Protein AF-A0ABD3PV26-F1 (afdb_monomer_lite)

Organism: NCBI:txid382360

Radius of gyration: 22.21 Å; chains: 1; bounding box: 78×54×41 Å

Sequence (147 aa):
METLKRPSEIALDAQSFEQVSCKRRRRYYEQLEHVEVCRHIIELKQLKHKRCEHRERVKFALFLKYLIHHLCLTDEDKYKKAKQIVIDCTKLQREGQLKGTPLMSVLRGRLFGLVGQAEYSLCQKNVDLFMKSHGYNNMDLLDLSKC

pLDDT: mean 70.57, std 20.18, range [34.69, 96.0]

Foldseek 3Di:
DDDDDDPPDPPVDPVNVVVVVVVVVVVVVVVVLLVVLLVLLVVLLVPDDVPADSLRSVLLSQLLNLLLVVCVVPPVVLNVVLSVQSVVLSVCVVVCVCPPPRSSNSSVVSNCVSPDDPSSVVSSVVSVVVCVVVCVVVVVPDDPVDD

Structure (mmCIF, N/CA/C/O backbone):
data_AF-A0ABD3PV26-F1
#
_entry.id   AF-A0ABD3PV26-F1
#
loop_
_atom_site.group_PDB
_atom_site.id
_atom_site.type_symbol
_atom_site.label_atom_id
_atom_site.label_alt_id
_atom_site.label_comp_id
_atom_site.label_asym_id
_atom_site.label_entity_id
_atom_site.label_seq_id
_atom_site.pdbx_PDB_ins_code
_atom_site.Cartn_x
_atom_site.Cartn_y
_atom_site.Cartn_z
_atom_site.occupancy
_atom_site.B_iso_or_equiv
_atom_site.auth_seq_id
_atom_site.auth_comp_id
_atom_site.auth_asym_id
_atom_site.auth_atom_id
_atom_site.pdbx_PDB_model_num
ATOM 1 N N . MET A 1 1 ? 62.616 23.512 -10.654 1.00 36.25 1 MET A N 1
ATOM 2 C CA . MET A 1 1 ? 61.707 24.236 -9.742 1.00 36.25 1 MET A CA 1
ATOM 3 C C . MET A 1 1 ? 60.444 24.548 -10.522 1.00 36.25 1 MET A C 1
ATOM 5 O O . MET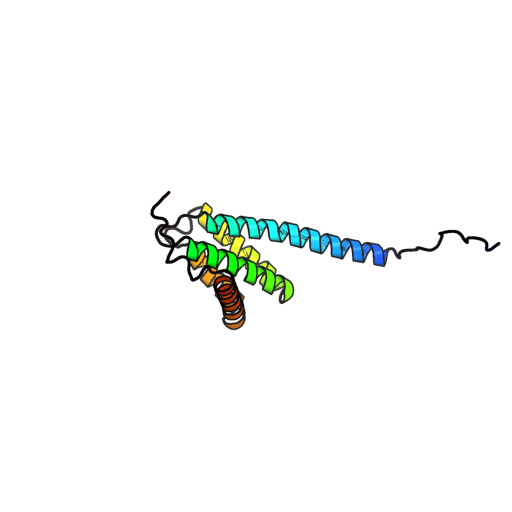 A 1 1 ? 60.420 25.522 -11.260 1.00 36.25 1 MET A O 1
ATOM 9 N N . GLU A 1 2 ? 59.451 23.664 -10.453 1.00 40.66 2 GLU A N 1
ATOM 10 C CA . GLU A 1 2 ? 58.157 23.876 -11.107 1.00 40.66 2 GLU A CA 1
ATOM 11 C C . GLU A 1 2 ? 57.281 24.767 -10.227 1.00 40.66 2 GLU A C 1
ATOM 13 O O . GLU A 1 2 ? 57.090 24.525 -9.034 1.00 40.66 2 GLU A O 1
ATOM 18 N N . THR A 1 3 ? 56.800 25.849 -10.823 1.00 38.03 3 THR A N 1
ATOM 19 C CA . THR A 1 3 ? 55.931 26.847 -10.214 1.00 38.03 3 THR A CA 1
ATOM 20 C C . THR A 1 3 ? 54.509 26.298 -10.092 1.00 38.03 3 THR A C 1
ATOM 22 O O . THR A 1 3 ? 53.806 26.117 -11.083 1.00 38.03 3 THR A O 1
ATOM 25 N N . LEU A 1 4 ? 54.067 26.067 -8.852 1.00 40.53 4 LEU A N 1
ATOM 26 C CA . LEU A 1 4 ? 52.669 25.805 -8.501 1.00 40.53 4 LEU A CA 1
ATOM 27 C C . LEU A 1 4 ? 51.785 26.973 -8.976 1.00 40.53 4 LEU A C 1
ATOM 29 O O . LEU A 1 4 ? 51.838 28.074 -8.423 1.00 40.53 4 LEU A O 1
ATOM 33 N N . LYS A 1 5 ? 50.970 26.739 -10.013 1.00 38.84 5 LYS A N 1
ATOM 34 C CA . LYS A 1 5 ? 49.908 27.663 -10.436 1.00 38.84 5 LYS A CA 1
ATOM 35 C C . LYS A 1 5 ? 48.711 27.572 -9.479 1.00 38.84 5 LYS A C 1
ATOM 37 O O . LYS A 1 5 ? 48.369 26.504 -8.982 1.00 38.84 5 LYS A O 1
ATOM 42 N N . ARG A 1 6 ? 48.129 28.743 -9.202 1.00 43.66 6 ARG A N 1
ATOM 43 C CA . ARG A 1 6 ? 47.106 29.023 -8.181 1.00 43.66 6 ARG A CA 1
ATOM 44 C C . ARG A 1 6 ? 45.764 28.309 -8.438 1.00 43.66 6 ARG A C 1
ATOM 46 O O . ARG A 1 6 ? 45.402 28.108 -9.594 1.00 43.66 6 ARG A O 1
ATOM 53 N N . PRO A 1 7 ? 44.988 28.020 -7.374 1.00 44.09 7 PRO A N 1
ATOM 54 C CA . PRO A 1 7 ? 43.634 27.486 -7.466 1.00 44.09 7 PRO A CA 1
ATOM 55 C C . PRO A 1 7 ? 42.648 28.621 -7.767 1.00 44.09 7 PRO A C 1
ATOM 57 O O . PRO A 1 7 ? 42.069 29.225 -6.868 1.00 44.09 7 PRO A O 1
ATOM 60 N N . SER A 1 8 ? 42.471 28.947 -9.039 1.00 49.16 8 SER A N 1
ATOM 61 C CA . SER A 1 8 ? 41.443 29.893 -9.468 1.00 49.16 8 SER A CA 1
ATOM 62 C C . SER A 1 8 ? 40.903 29.466 -10.820 1.00 49.16 8 SER A C 1
ATOM 64 O O . SER A 1 8 ? 41.325 30.011 -11.826 1.00 49.16 8 SER A O 1
ATOM 66 N N . GLU A 1 9 ? 40.038 28.448 -10.817 1.00 45.59 9 GLU A N 1
ATOM 67 C CA . GLU A 1 9 ? 39.037 28.161 -11.858 1.00 45.59 9 GLU A CA 1
ATOM 68 C C . GLU A 1 9 ? 38.240 26.908 -11.457 1.00 45.59 9 GLU A C 1
ATOM 70 O O . GLU A 1 9 ? 38.340 25.832 -12.034 1.00 45.59 9 GLU A O 1
ATOM 75 N N . ILE A 1 10 ? 37.433 27.041 -10.406 1.00 43.97 10 ILE A N 1
ATOM 76 C CA . ILE A 1 10 ? 36.211 26.242 -10.292 1.00 43.97 10 ILE A CA 1
ATOM 77 C C . ILE A 1 10 ? 35.072 27.254 -10.310 1.00 43.97 10 ILE A C 1
ATOM 79 O O . ILE A 1 10 ? 34.457 27.557 -9.289 1.00 43.97 10 ILE A O 1
ATOM 83 N N . ALA A 1 11 ? 34.833 27.837 -11.484 1.00 42.00 11 ALA A N 1
ATOM 84 C CA . ALA A 1 11 ? 33.540 28.426 -11.780 1.00 42.00 11 ALA A CA 1
ATOM 85 C C . ALA A 1 11 ? 32.559 27.253 -11.931 1.00 42.00 11 ALA A C 1
ATOM 87 O O . ALA A 1 11 ? 32.347 26.720 -13.014 1.00 42.00 11 ALA A O 1
ATOM 88 N N . LEU A 1 12 ? 32.035 26.771 -10.802 1.00 44.75 12 LEU A N 1
ATOM 89 C CA . LEU A 1 12 ? 30.846 25.931 -10.802 1.00 44.75 12 LEU A CA 1
ATOM 90 C C . LEU A 1 12 ? 29.705 26.822 -11.286 1.00 44.75 12 LEU A C 1
ATOM 92 O O . LEU A 1 12 ? 29.219 27.658 -10.525 1.00 44.75 12 LEU A O 1
ATOM 96 N N . ASP A 1 13 ? 29.326 26.666 -12.555 1.00 41.72 13 ASP A N 1
ATOM 97 C CA . ASP A 1 13 ? 28.187 27.355 -13.155 1.00 41.72 13 ASP A CA 1
ATOM 98 C C . ASP A 1 13 ? 26.996 27.330 -12.195 1.00 41.72 13 ASP A C 1
ATOM 100 O O . ASP A 1 13 ? 26.619 26.272 -11.677 1.00 41.72 13 ASP A O 1
ATOM 104 N N . ALA A 1 14 ? 26.387 28.492 -11.955 1.00 45.59 14 ALA A N 1
ATOM 105 C CA . ALA A 1 14 ? 25.251 28.635 -11.044 1.00 45.59 14 ALA A CA 1
ATOM 106 C C . ALA A 1 14 ? 24.111 27.645 -11.374 1.00 45.59 14 ALA A C 1
ATOM 108 O O . ALA A 1 14 ? 23.458 27.134 -10.466 1.00 45.59 14 ALA A O 1
ATOM 109 N N . GLN A 1 15 ? 23.959 27.263 -12.649 1.00 41.31 15 GLN A N 1
ATOM 110 C CA . GLN A 1 15 ? 23.037 26.211 -13.096 1.00 41.31 15 GLN A CA 1
ATOM 111 C C . GLN A 1 15 ? 23.396 24.808 -12.574 1.00 41.31 15 GLN A C 1
ATOM 113 O O . GLN A 1 15 ? 22.507 24.041 -12.203 1.00 41.31 15 GLN A O 1
ATOM 118 N N . SER A 1 16 ? 24.685 24.466 -12.492 1.00 36.72 16 SER A N 1
ATOM 119 C CA . SER A 1 16 ? 25.150 23.198 -11.913 1.00 36.72 16 SER A CA 1
ATOM 120 C C . SER A 1 16 ? 24.951 23.171 -10.395 1.00 36.72 16 SER A C 1
ATOM 122 O O . SER A 1 16 ? 24.562 22.141 -9.839 1.00 36.72 16 SER A O 1
ATOM 124 N N . PHE A 1 17 ? 25.141 24.304 -9.712 1.00 35.41 17 PHE A N 1
ATOM 125 C CA . PHE A 1 17 ? 24.912 24.408 -8.268 1.00 35.41 17 PHE A CA 1
ATOM 126 C C . PHE A 1 17 ? 23.416 24.341 -7.916 1.00 35.41 17 PHE A C 1
ATOM 128 O O . PHE A 1 17 ? 23.024 23.606 -7.004 1.00 35.41 17 PHE A O 1
ATOM 135 N N . GLU A 1 18 ? 22.559 25.012 -8.692 1.00 41.25 18 GLU A N 1
ATOM 136 C CA . GLU A 1 18 ? 21.104 24.918 -8.556 1.00 41.25 18 GLU A CA 1
ATOM 137 C C . GLU A 1 18 ? 20.599 23.497 -8.821 1.00 41.25 18 GLU A C 1
ATOM 139 O O . GLU A 1 18 ? 19.860 22.962 -7.995 1.00 41.25 18 GLU A O 1
ATOM 144 N N . GLN A 1 19 ? 21.057 22.818 -9.879 1.00 44.47 19 GLN A N 1
ATOM 145 C CA . GLN A 1 19 ? 20.655 21.434 -10.164 1.00 44.47 19 GLN A CA 1
ATOM 146 C C . GLN A 1 19 ? 21.112 20.434 -9.089 1.00 44.47 19 GLN A C 1
ATOM 148 O O . GLN A 1 19 ? 20.352 19.527 -8.726 1.00 44.47 19 GLN A O 1
ATOM 153 N N . VAL A 1 20 ? 22.324 20.589 -8.541 1.00 40.81 20 VAL A N 1
ATOM 154 C CA . VAL A 1 20 ? 22.820 19.751 -7.434 1.00 40.81 20 VAL A CA 1
ATOM 155 C C . VAL A 1 20 ? 22.043 20.037 -6.143 1.00 40.81 20 VAL A C 1
ATOM 157 O O . VAL A 1 20 ? 21.699 19.098 -5.416 1.00 40.81 20 VAL A O 1
ATOM 160 N N . SER A 1 21 ? 21.690 21.300 -5.883 1.00 46.97 21 SER A N 1
ATOM 161 C CA . SER A 1 21 ? 20.856 21.685 -4.737 1.00 46.97 21 SER A CA 1
ATOM 162 C C . SER A 1 21 ? 19.412 21.180 -4.866 1.00 46.97 21 SER A C 1
ATOM 164 O O . SER A 1 21 ? 18.852 20.696 -3.882 1.00 46.97 21 SER A O 1
ATOM 166 N N . CYS A 1 22 ? 18.843 21.173 -6.077 1.00 49.56 22 CYS A N 1
ATOM 167 C CA . CYS A 1 22 ? 17.509 20.649 -6.367 1.00 49.56 22 CYS A CA 1
ATOM 168 C C . CYS A 1 22 ? 17.458 19.129 -6.199 1.00 49.56 22 CYS A C 1
ATOM 170 O O . CYS A 1 22 ? 16.552 18.618 -5.548 1.00 49.56 22 CYS A O 1
ATOM 172 N N . LYS A 1 23 ? 18.462 18.390 -6.694 1.00 50.12 23 LYS A N 1
ATOM 173 C CA . LYS A 1 23 ? 18.554 16.929 -6.506 1.00 50.12 23 LYS A CA 1
ATOM 174 C C . LYS A 1 23 ? 18.771 16.539 -5.038 1.00 50.12 23 LYS A C 1
ATOM 176 O O . LYS A 1 23 ? 18.175 15.568 -4.573 1.00 50.12 23 LYS A O 1
ATOM 181 N N . ARG A 1 24 ? 19.584 17.297 -4.287 1.00 45.59 24 ARG A N 1
ATOM 182 C CA . ARG A 1 24 ? 19.762 17.095 -2.835 1.00 45.59 24 ARG A CA 1
ATOM 183 C C . ARG A 1 24 ? 18.502 17.447 -2.040 1.00 45.59 24 ARG A C 1
ATOM 185 O O . ARG A 1 24 ? 18.150 16.684 -1.147 1.00 45.59 24 ARG A O 1
ATOM 192 N N . ARG A 1 25 ? 17.790 18.527 -2.390 1.00 46.12 25 ARG A N 1
ATOM 193 C CA . ARG A 1 25 ? 16.471 18.847 -1.815 1.00 46.12 25 ARG A CA 1
ATOM 194 C C . ARG A 1 25 ? 15.453 17.765 -2.128 1.00 46.12 25 ARG A C 1
ATOM 196 O O . ARG A 1 25 ? 14.779 17.332 -1.208 1.00 46.12 25 ARG A O 1
ATOM 203 N N . ARG A 1 26 ? 15.372 17.284 -3.372 1.00 48.91 26 ARG A N 1
ATOM 204 C CA . ARG A 1 26 ? 14.436 16.220 -3.762 1.00 48.91 26 ARG A CA 1
ATOM 205 C C . ARG A 1 26 ? 14.683 14.950 -2.951 1.00 48.91 26 ARG A C 1
ATOM 207 O O . ARG A 1 26 ? 13.747 14.472 -2.338 1.00 48.91 26 ARG A O 1
ATOM 214 N N . ARG A 1 27 ? 15.943 14.519 -2.788 1.00 51.00 27 ARG A N 1
ATOM 215 C CA . ARG A 1 27 ? 16.298 13.401 -1.887 1.00 51.00 27 ARG A CA 1
ATOM 216 C C . ARG A 1 27 ? 15.974 13.663 -0.415 1.00 51.00 27 ARG A C 1
ATOM 218 O O . ARG A 1 27 ? 15.579 12.742 0.287 1.00 51.00 27 ARG A O 1
ATOM 225 N N . TYR A 1 28 ? 16.155 14.890 0.071 1.00 45.31 28 TYR A N 1
ATOM 226 C CA . TYR A 1 28 ? 15.836 15.262 1.453 1.00 45.31 28 TYR A CA 1
ATOM 227 C C . TYR A 1 28 ? 14.321 15.284 1.710 1.00 45.31 28 TYR A C 1
ATOM 229 O O . TYR A 1 28 ? 13.862 14.740 2.711 1.00 45.31 28 TYR A O 1
ATOM 237 N N . TYR A 1 29 ? 13.529 15.834 0.786 1.00 44.66 29 TYR A N 1
ATOM 238 C CA . TYR A 1 29 ? 12.068 15.789 0.846 1.00 44.66 29 TYR A CA 1
ATOM 239 C C . TYR A 1 29 ? 11.538 14.377 0.607 1.00 44.66 29 TYR A C 1
ATOM 241 O O . TYR A 1 29 ? 10.653 13.964 1.335 1.00 44.66 29 TYR A O 1
ATOM 249 N N . GLU A 1 30 ? 12.121 13.590 -0.299 1.00 48.31 30 GLU A N 1
ATOM 250 C CA . GLU A 1 30 ? 11.828 12.159 -0.453 1.00 48.31 30 GLU A CA 1
ATOM 251 C C . GLU A 1 30 ? 12.114 11.398 0.846 1.00 48.31 30 GLU A C 1
ATOM 253 O O . GLU A 1 30 ? 11.317 10.550 1.227 1.00 48.31 30 GLU A O 1
ATOM 258 N N . GLN A 1 31 ? 13.191 11.729 1.572 1.00 48.91 31 GLN A N 1
ATOM 259 C CA . GLN A 1 31 ? 13.483 11.163 2.893 1.00 48.91 31 GLN A CA 1
ATOM 260 C C . GLN A 1 31 ? 12.466 11.602 3.956 1.00 48.91 31 GLN A C 1
ATOM 262 O O . GLN A 1 31 ? 11.972 10.750 4.689 1.00 48.91 31 GLN A O 1
ATOM 267 N N . LEU A 1 32 ? 12.103 12.886 4.035 1.00 43.19 32 LEU A N 1
ATOM 268 C CA . LEU A 1 32 ? 11.103 13.393 4.989 1.00 43.19 32 LEU A CA 1
ATOM 269 C C . LEU A 1 32 ? 9.682 12.884 4.691 1.00 43.19 32 LEU A C 1
ATOM 271 O O . LEU A 1 32 ? 8.935 12.526 5.599 1.00 43.19 32 LEU A O 1
ATOM 275 N N . GLU A 1 33 ? 9.321 12.783 3.418 1.00 47.75 33 GLU A N 1
ATOM 276 C CA . GLU A 1 33 ? 8.051 12.234 2.954 1.00 47.75 33 GLU A CA 1
ATOM 277 C C . GLU A 1 33 ? 7.980 10.711 3.118 1.00 47.75 33 GLU A C 1
ATOM 279 O O . GLU A 1 33 ? 6.916 10.170 3.438 1.00 47.75 33 GLU A O 1
ATOM 284 N N . HIS A 1 34 ? 9.109 10.011 2.959 1.00 55.50 34 HIS A N 1
ATOM 285 C CA . HIS A 1 34 ? 9.228 8.612 3.356 1.00 55.50 34 HIS A CA 1
ATOM 286 C C . HIS A 1 34 ? 9.035 8.449 4.866 1.00 55.50 34 HIS A C 1
ATOM 288 O O . HIS A 1 34 ? 8.453 7.448 5.279 1.00 55.50 34 HIS A O 1
ATOM 294 N N . VAL A 1 35 ? 9.487 9.397 5.696 1.00 55.16 35 VAL A N 1
ATOM 295 C CA . VAL A 1 35 ? 9.367 9.319 7.164 1.00 55.16 35 VAL A CA 1
ATOM 296 C C . VAL A 1 35 ? 7.906 9.360 7.620 1.00 55.16 35 VAL A C 1
ATOM 298 O O . VAL A 1 35 ? 7.539 8.582 8.502 1.00 55.16 35 VAL A O 1
ATOM 301 N N . GLU A 1 36 ? 7.051 10.187 7.013 1.00 61.12 36 GLU A N 1
ATOM 302 C CA . GLU A 1 36 ? 5.624 10.257 7.374 1.00 61.12 36 GLU A CA 1
ATOM 303 C C . GLU A 1 36 ? 4.884 8.954 7.032 1.00 61.12 36 GLU A C 1
ATOM 305 O O . GLU A 1 36 ? 4.193 8.368 7.869 1.00 61.12 36 GLU A O 1
ATOM 310 N N . VAL A 1 37 ? 5.120 8.418 5.834 1.00 60.25 37 VAL A N 1
ATOM 311 C CA . VAL A 1 37 ? 4.544 7.134 5.412 1.00 60.25 37 VAL A CA 1
ATOM 312 C C . VAL A 1 37 ? 5.104 5.989 6.259 1.00 60.25 37 VAL A C 1
ATOM 314 O O . VAL A 1 37 ? 4.355 5.111 6.683 1.00 60.25 37 VAL A O 1
ATOM 317 N N . CYS A 1 38 ? 6.401 6.012 6.580 1.00 63.44 38 CYS A N 1
ATOM 318 C CA . CYS A 1 38 ? 7.015 5.032 7.475 1.00 63.44 38 CYS A CA 1
ATOM 319 C C . CYS A 1 38 ? 6.411 5.086 8.882 1.00 63.44 38 CYS A C 1
ATOM 321 O O . CYS A 1 38 ? 6.205 4.031 9.480 1.00 63.44 38 CYS A O 1
ATOM 323 N N . ARG A 1 39 ? 6.073 6.275 9.398 1.00 67.94 39 ARG A N 1
ATOM 324 C CA . ARG A 1 39 ? 5.389 6.428 10.690 1.00 67.94 39 ARG A CA 1
ATOM 325 C C . ARG A 1 39 ? 4.019 5.745 10.670 1.00 67.94 39 ARG A C 1
ATOM 327 O O . ARG A 1 39 ? 3.731 4.950 11.561 1.00 67.94 39 ARG A O 1
ATOM 334 N N . HIS A 1 40 ? 3.226 5.950 9.620 1.00 67.12 40 HIS A N 1
ATOM 335 C CA . HIS A 1 40 ? 1.934 5.270 9.466 1.00 67.12 40 HIS A CA 1
ATOM 336 C C . HIS A 1 40 ? 2.074 3.751 9.261 1.00 67.12 40 HIS A C 1
ATOM 338 O O . HIS A 1 40 ? 1.292 2.968 9.800 1.00 67.12 40 HIS A O 1
ATOM 344 N N . ILE A 1 41 ? 3.120 3.304 8.560 1.00 66.00 41 ILE A N 1
ATOM 345 C CA . ILE A 1 41 ? 3.446 1.877 8.424 1.00 66.00 41 ILE A CA 1
ATOM 346 C C . ILE A 1 41 ? 3.840 1.250 9.774 1.00 66.00 41 ILE A C 1
ATOM 348 O O . ILE A 1 41 ? 3.541 0.082 10.028 1.00 66.00 41 ILE A O 1
ATOM 352 N N . ILE A 1 42 ? 4.487 2.002 10.666 1.00 63.28 42 ILE A N 1
ATOM 353 C CA . ILE A 1 42 ? 4.806 1.543 12.025 1.00 63.28 42 ILE A CA 1
ATOM 354 C C . ILE A 1 42 ? 3.536 1.447 12.879 1.00 63.28 42 ILE A C 1
ATOM 356 O O . ILE A 1 42 ? 3.352 0.448 13.574 1.00 63.28 42 ILE A O 1
ATOM 360 N N . GLU A 1 43 ? 2.626 2.416 12.780 1.00 62.94 43 GLU A N 1
ATOM 361 C CA . GLU A 1 43 ? 1.333 2.375 13.480 1.00 62.94 43 GLU A CA 1
ATOM 362 C C . GLU A 1 43 ? 0.507 1.140 13.093 1.00 62.94 43 GLU A C 1
ATOM 364 O O . GLU A 1 43 ? -0.092 0.495 13.955 1.00 62.94 43 GLU A O 1
ATOM 369 N N . LEU A 1 44 ? 0.574 0.714 11.826 1.00 62.44 44 LEU A N 1
ATOM 370 C CA . LEU A 1 44 ? -0.027 -0.544 11.369 1.00 62.44 44 LEU A CA 1
ATOM 371 C C . LEU A 1 44 ? 0.510 -1.783 12.099 1.00 62.44 44 LEU A C 1
ATOM 373 O O . LEU A 1 44 ? -0.250 -2.721 12.337 1.00 62.44 44 LEU A O 1
ATOM 377 N N . LYS A 1 45 ? 1.792 -1.807 12.489 1.00 57.59 45 LYS A N 1
ATOM 378 C CA . LYS A 1 45 ? 2.358 -2.927 13.267 1.00 57.59 45 LYS A CA 1
ATOM 379 C C . LYS A 1 45 ? 1.794 -2.978 14.690 1.00 57.59 45 LYS A C 1
ATOM 381 O O . LYS A 1 45 ? 1.631 -4.071 15.247 1.00 57.59 45 LYS A O 1
ATOM 386 N N . GLN A 1 46 ? 1.511 -1.809 15.262 1.00 59.78 46 GLN A N 1
ATOM 387 C CA . GLN A 1 46 ? 1.126 -1.627 16.662 1.00 59.78 46 GLN A CA 1
ATOM 388 C C . GLN A 1 46 ? -0.386 -1.735 16.900 1.00 59.78 46 GLN A C 1
ATOM 390 O O . GLN A 1 46 ? -0.798 -2.052 18.016 1.00 59.78 46 GLN A O 1
ATOM 395 N N . LEU A 1 47 ? -1.213 -1.549 15.864 1.00 62.69 47 LEU A N 1
ATOM 396 C CA . LEU A 1 47 ? -2.663 -1.743 15.932 1.00 62.69 47 LEU A CA 1
ATOM 397 C C . LEU A 1 47 ? -3.002 -3.218 16.215 1.00 62.69 47 LEU A C 1
ATOM 399 O O . LEU A 1 47 ? -3.111 -4.050 15.312 1.00 62.69 47 LEU A O 1
ATOM 403 N N . LYS A 1 48 ? -3.169 -3.560 17.498 1.00 57.75 48 LYS A N 1
ATOM 404 C CA . LYS A 1 48 ? -3.688 -4.860 17.938 1.00 57.75 48 LYS A CA 1
ATOM 405 C C . LYS A 1 48 ? -5.157 -4.972 17.525 1.00 57.75 48 LYS A C 1
ATOM 407 O O . LYS A 1 48 ? -6.047 -4.510 18.229 1.00 57.75 48 LYS A O 1
ATOM 412 N N . HIS A 1 49 ? -5.416 -5.603 16.385 1.00 62.12 49 HIS A N 1
ATOM 413 C CA . HIS A 1 49 ? -6.764 -6.000 15.991 1.00 62.12 49 HIS A CA 1
ATOM 414 C C . HIS A 1 49 ? -6.983 -7.471 16.361 1.00 62.12 49 HIS A C 1
ATOM 416 O O . HIS A 1 49 ? -6.171 -8.313 15.986 1.00 62.12 49 HIS A O 1
ATOM 422 N N . LYS A 1 50 ? -8.094 -7.805 17.041 1.00 59.69 50 LYS A N 1
ATOM 423 C CA . LYS A 1 50 ? -8.410 -9.180 17.501 1.00 59.69 50 LYS A CA 1
ATOM 424 C C . LYS A 1 50 ? -8.412 -10.244 16.387 1.00 59.69 50 LYS A C 1
ATOM 426 O O . LYS A 1 50 ? -8.394 -11.426 16.687 1.00 59.69 50 LYS A O 1
ATOM 431 N N . ARG A 1 51 ? -8.474 -9.823 15.119 1.00 61.50 51 ARG A N 1
ATOM 432 C CA . ARG A 1 51 ? -8.601 -10.684 13.927 1.00 61.50 51 ARG A CA 1
ATOM 433 C C . ARG A 1 51 ? -7.387 -10.674 12.991 1.00 61.50 51 ARG A C 1
ATOM 435 O O . ARG A 1 51 ? -7.518 -11.131 11.867 1.00 61.50 51 ARG A O 1
ATOM 442 N N . CYS A 1 52 ? -6.265 -10.070 13.376 1.00 66.81 52 CYS A N 1
ATOM 443 C CA . CYS A 1 52 ? -5.081 -10.045 12.516 1.00 66.81 52 CYS A CA 1
ATOM 444 C C . CYS A 1 52 ? -3.847 -10.382 13.339 1.00 66.81 52 CYS A C 1
ATOM 446 O O . CYS A 1 52 ? -3.555 -9.697 14.323 1.00 66.81 52 CYS A O 1
ATOM 448 N N . GLU A 1 53 ? -3.131 -11.429 12.948 1.00 78.06 53 GLU A N 1
ATOM 449 C CA . GLU A 1 53 ? -1.961 -11.901 13.681 1.00 78.06 53 GLU A CA 1
ATOM 450 C C . GLU A 1 53 ? -0.778 -10.941 13.528 1.00 78.06 53 GLU A C 1
ATOM 452 O O . GLU A 1 53 ? -0.673 -10.182 12.562 1.00 78.06 53 GLU A O 1
ATOM 457 N N . HIS A 1 54 ? 0.154 -10.961 14.484 1.00 76.88 54 HIS A N 1
ATOM 458 C CA . HIS A 1 54 ? 1.346 -10.110 14.412 1.00 76.88 54 HIS A CA 1
ATOM 459 C C . HIS A 1 54 ? 2.133 -10.334 13.112 1.00 76.88 54 HIS A C 1
ATOM 461 O O . HIS A 1 54 ? 2.532 -9.367 12.460 1.00 76.88 54 HIS A O 1
ATOM 467 N N . ARG A 1 55 ? 2.276 -11.598 12.694 1.00 79.00 55 ARG A N 1
ATOM 468 C CA . ARG A 1 55 ? 2.949 -11.997 11.452 1.00 79.00 55 ARG A CA 1
ATOM 469 C C . ARG A 1 55 ? 2.310 -11.355 10.220 1.00 79.00 55 ARG A C 1
ATOM 471 O O . ARG A 1 55 ? 3.022 -10.816 9.374 1.00 79.00 55 ARG A O 1
ATOM 478 N N . GLU A 1 56 ? 0.982 -11.339 10.140 1.00 80.19 56 GLU A N 1
ATOM 479 C CA . GLU A 1 56 ? 0.256 -10.702 9.038 1.00 80.19 56 GLU A CA 1
ATOM 480 C C . GLU A 1 56 ? 0.446 -9.183 9.013 1.00 80.19 56 GLU A C 1
ATOM 482 O O . GLU A 1 56 ? 0.660 -8.611 7.939 1.00 80.19 56 GLU A O 1
ATOM 487 N N . ARG A 1 57 ? 0.431 -8.529 10.184 1.00 79.44 57 ARG A N 1
ATOM 488 C CA . ARG A 1 57 ? 0.693 -7.083 10.294 1.00 79.44 57 ARG A CA 1
ATOM 489 C C . ARG A 1 57 ? 2.111 -6.735 9.850 1.00 79.44 57 ARG A C 1
ATOM 491 O O . ARG A 1 57 ? 2.303 -5.779 9.100 1.00 79.44 57 ARG A O 1
ATOM 498 N N . VAL A 1 58 ? 3.104 -7.526 10.262 1.00 80.38 58 VAL A N 1
ATOM 499 C CA . VAL A 1 58 ? 4.506 -7.349 9.850 1.00 80.38 58 VAL A CA 1
ATOM 500 C C . VAL A 1 58 ? 4.662 -7.552 8.344 1.00 80.38 58 VAL A C 1
ATOM 502 O O . VAL A 1 58 ? 5.243 -6.694 7.677 1.00 80.38 58 VAL A O 1
ATOM 505 N N . LYS A 1 59 ? 4.094 -8.634 7.798 1.00 84.31 59 LYS A N 1
ATOM 506 C CA . LYS A 1 59 ? 4.111 -8.923 6.358 1.00 84.31 59 LYS A CA 1
ATOM 507 C C . LYS A 1 59 ? 3.485 -7.784 5.553 1.00 84.31 59 LYS A C 1
ATOM 509 O O . LYS A 1 59 ? 4.047 -7.350 4.552 1.00 84.31 59 LYS A O 1
ATOM 514 N N . PHE A 1 60 ? 2.347 -7.264 6.003 1.00 86.56 60 PHE A N 1
ATOM 515 C CA . PHE A 1 60 ? 1.666 -6.175 5.313 1.00 86.56 60 PHE A CA 1
ATOM 516 C C . PHE A 1 60 ? 2.414 -4.840 5.411 1.00 86.56 60 PHE A C 1
ATOM 518 O O . PHE A 1 60 ? 2.488 -4.104 4.431 1.00 86.56 60 PHE A O 1
ATOM 525 N N . ALA A 1 61 ? 3.037 -4.545 6.554 1.00 83.19 61 ALA A N 1
ATOM 526 C CA . ALA A 1 61 ? 3.898 -3.374 6.696 1.00 83.19 61 ALA A CA 1
ATOM 527 C C . ALA A 1 61 ? 5.110 -3.433 5.746 1.00 83.19 61 ALA A C 1
ATOM 529 O O . ALA A 1 61 ? 5.465 -2.429 5.128 1.00 83.19 61 ALA A O 1
ATOM 530 N N . LEU A 1 62 ? 5.721 -4.614 5.589 1.00 82.56 62 LEU A N 1
ATOM 531 C CA . LEU A 1 62 ? 6.780 -4.835 4.599 1.00 82.56 62 LEU A CA 1
ATOM 532 C C . LEU A 1 62 ? 6.258 -4.638 3.173 1.00 82.56 62 LEU A C 1
ATOM 534 O O . LEU A 1 62 ? 6.901 -3.948 2.387 1.00 82.56 62 LEU A O 1
ATOM 538 N N . PHE A 1 63 ? 5.075 -5.171 2.863 1.00 89.62 63 PHE A N 1
ATOM 539 C CA . PHE A 1 63 ? 4.425 -4.974 1.566 1.00 89.62 63 PHE A CA 1
ATOM 540 C C . PHE A 1 63 ? 4.225 -3.498 1.235 1.00 89.62 63 PHE A C 1
ATOM 542 O O . PHE A 1 63 ? 4.628 -3.066 0.159 1.00 89.62 63 PHE A O 1
ATOM 549 N N . LEU A 1 64 ? 3.690 -2.705 2.166 1.00 88.75 64 LEU A N 1
ATOM 550 C CA . LEU A 1 64 ? 3.518 -1.267 1.959 1.00 88.75 64 LEU A CA 1
ATOM 551 C C . LEU A 1 64 ? 4.847 -0.561 1.702 1.00 88.75 64 LEU A C 1
ATOM 553 O O . LEU A 1 64 ? 4.931 0.266 0.798 1.00 88.75 64 LEU A O 1
ATOM 557 N N . LYS A 1 65 ? 5.897 -0.914 2.453 1.00 83.75 65 LYS A N 1
ATOM 558 C CA . LYS A 1 65 ? 7.234 -0.346 2.249 1.00 83.75 65 LYS A CA 1
ATOM 559 C C . LYS A 1 65 ? 7.756 -0.641 0.840 1.00 83.75 65 LYS A C 1
ATOM 561 O O . LYS A 1 65 ? 8.246 0.272 0.180 1.00 83.75 65 LYS A O 1
ATOM 566 N N . TYR A 1 66 ? 7.632 -1.887 0.381 1.00 85.75 66 TYR A N 1
ATOM 567 C CA . TYR A 1 66 ? 8.045 -2.286 -0.966 1.00 85.75 66 TYR A CA 1
ATOM 568 C C . TYR A 1 66 ? 7.220 -1.600 -2.050 1.00 85.75 66 TYR A C 1
ATOM 570 O O . TYR A 1 66 ? 7.799 -1.084 -2.999 1.00 85.75 66 TYR A O 1
ATOM 578 N N . LEU A 1 67 ? 5.896 -1.557 -1.898 1.00 89.44 67 LEU A N 1
ATOM 579 C CA . LEU A 1 67 ? 5.003 -0.943 -2.874 1.00 89.44 67 LEU A CA 1
ATOM 580 C C . LEU A 1 67 ? 5.291 0.552 -3.029 1.00 89.44 67 LEU A C 1
ATOM 582 O O . LEU A 1 67 ? 5.493 1.022 -4.141 1.00 89.44 67 LEU A O 1
ATOM 586 N N . ILE A 1 68 ? 5.361 1.292 -1.920 1.00 87.69 68 ILE A N 1
ATOM 587 C CA . ILE A 1 68 ? 5.640 2.733 -1.945 1.00 87.69 68 ILE A CA 1
ATOM 588 C C . ILE A 1 68 ? 7.013 3.008 -2.559 1.00 87.69 68 ILE A C 1
ATOM 590 O O . ILE A 1 68 ? 7.136 3.898 -3.396 1.00 87.69 68 ILE A O 1
ATOM 594 N N . HIS A 1 69 ? 8.028 2.221 -2.194 1.00 84.19 69 HIS A N 1
ATOM 595 C CA . HIS A 1 69 ? 9.359 2.364 -2.773 1.00 84.19 69 HIS A CA 1
ATOM 596 C C . HIS A 1 69 ? 9.380 2.046 -4.272 1.00 84.19 69 HIS A C 1
ATOM 598 O O . HIS A 1 69 ? 9.972 2.793 -5.042 1.00 84.19 69 HIS A O 1
ATOM 604 N N . HIS A 1 70 ? 8.705 0.975 -4.695 1.00 86.31 70 HIS A N 1
ATOM 605 C CA . HIS A 1 70 ? 8.590 0.610 -6.102 1.00 86.31 70 HIS A CA 1
ATOM 606 C C . HIS A 1 70 ? 7.941 1.736 -6.910 1.00 86.31 70 HIS A C 1
ATOM 608 O O . HIS A 1 70 ? 8.530 2.186 -7.886 1.00 86.31 70 HIS A O 1
ATOM 614 N N . LEU A 1 71 ? 6.789 2.244 -6.459 1.00 88.19 71 LEU A N 1
ATOM 615 C CA . LEU A 1 71 ? 6.088 3.341 -7.129 1.00 88.19 71 LEU A CA 1
ATOM 616 C C . LEU A 1 71 ? 6.925 4.623 -7.168 1.00 88.19 71 LEU A C 1
ATOM 618 O O . LEU A 1 71 ? 6.931 5.305 -8.182 1.00 88.19 71 LEU A O 1
ATOM 622 N N . CYS A 1 72 ? 7.676 4.930 -6.106 1.00 86.88 72 CYS A N 1
ATOM 623 C CA . CYS A 1 72 ? 8.581 6.084 -6.088 1.00 86.88 72 CYS A CA 1
ATOM 624 C C . CYS A 1 72 ? 9.628 6.031 -7.216 1.00 86.88 72 CYS A C 1
ATOM 626 O O . CYS A 1 72 ? 10.109 7.072 -7.655 1.00 86.88 72 CYS A O 1
ATOM 628 N N . LEU A 1 73 ? 9.993 4.828 -7.670 1.00 85.44 73 LEU A N 1
ATOM 629 C CA . LEU A 1 73 ? 10.970 4.618 -8.736 1.00 85.44 73 LEU A CA 1
ATOM 630 C C . LEU A 1 73 ? 10.335 4.474 -10.125 1.00 85.44 73 LEU A C 1
ATOM 632 O O . LEU A 1 73 ? 11.029 4.690 -11.115 1.00 85.44 73 LEU A O 1
ATOM 636 N N . THR A 1 74 ? 9.063 4.078 -10.213 1.00 86.56 74 THR A N 1
ATOM 637 C CA . THR A 1 74 ? 8.421 3.724 -11.489 1.00 86.56 74 THR A CA 1
ATOM 638 C C . THR A 1 74 ? 7.337 4.692 -11.946 1.00 86.56 74 THR A C 1
ATOM 640 O O . THR A 1 74 ? 7.185 4.880 -13.150 1.00 86.56 74 THR A O 1
ATOM 643 N N . ASP A 1 75 ? 6.587 5.303 -11.028 1.00 89.19 75 ASP A N 1
ATOM 644 C CA . ASP A 1 75 ? 5.424 6.139 -11.340 1.00 89.19 75 ASP A CA 1
ATOM 645 C C . ASP A 1 75 ? 5.162 7.148 -10.202 1.00 89.19 75 ASP A C 1
ATOM 647 O O . ASP A 1 75 ? 4.553 6.829 -9.173 1.00 89.19 75 ASP A O 1
ATOM 651 N N . GLU A 1 76 ? 5.638 8.387 -10.386 1.00 87.75 76 GLU A N 1
ATOM 652 C CA . GLU A 1 76 ? 5.553 9.460 -9.382 1.00 87.75 76 GLU A CA 1
ATOM 653 C C . GLU A 1 76 ? 4.096 9.816 -9.020 1.00 87.75 76 GLU A C 1
ATOM 655 O O . GLU A 1 76 ? 3.799 10.129 -7.861 1.00 87.75 76 GLU A O 1
ATOM 660 N N . ASP A 1 77 ? 3.167 9.718 -9.973 1.00 91.88 77 ASP A N 1
ATOM 661 C CA . ASP A 1 77 ? 1.756 10.040 -9.751 1.00 91.88 77 ASP A CA 1
ATOM 662 C C . ASP A 1 77 ? 1.054 8.946 -8.946 1.00 91.88 77 ASP A C 1
ATOM 664 O O . ASP A 1 77 ? 0.335 9.242 -7.979 1.00 91.88 77 ASP A O 1
ATOM 668 N N . LYS A 1 78 ? 1.289 7.668 -9.280 1.00 92.06 78 LYS A N 1
ATOM 669 C CA . LYS A 1 78 ? 0.823 6.546 -8.449 1.00 92.06 78 LYS A CA 1
ATOM 670 C C . LYS A 1 78 ? 1.463 6.593 -7.065 1.00 92.06 78 LYS A C 1
ATOM 672 O O . LYS A 1 78 ? 0.765 6.338 -6.086 1.00 92.06 78 LYS A O 1
ATOM 677 N N . TYR A 1 79 ? 2.738 6.960 -6.944 1.00 90.69 79 TYR A N 1
ATOM 678 C CA . TYR A 1 79 ? 3.399 7.139 -5.648 1.00 90.69 79 TYR A CA 1
ATOM 679 C C . TYR A 1 79 ? 2.687 8.185 -4.781 1.00 90.69 79 TYR A C 1
ATOM 681 O O . TYR A 1 79 ? 2.286 7.875 -3.655 1.00 90.69 79 TYR A O 1
ATOM 689 N N . LYS A 1 80 ? 2.447 9.393 -5.313 1.00 89.62 80 LYS A N 1
ATOM 690 C CA . LYS A 1 80 ? 1.728 10.462 -4.596 1.00 89.62 80 LYS A CA 1
ATOM 691 C C . LYS A 1 80 ? 0.337 10.005 -4.146 1.00 89.62 80 LYS A C 1
ATOM 693 O O . LYS A 1 80 ? -0.023 10.182 -2.981 1.00 89.62 80 LYS A O 1
ATOM 698 N N . LYS A 1 81 ? -0.417 9.338 -5.028 1.00 94.38 81 LYS A N 1
ATOM 699 C CA . LYS A 1 81 ? -1.746 8.785 -4.706 1.00 94.38 81 LYS A CA 1
ATOM 700 C C . LYS A 1 81 ? -1.682 7.686 -3.644 1.00 94.38 81 LYS A C 1
ATOM 702 O O . LYS A 1 81 ? -2.484 7.690 -2.712 1.00 94.38 81 LYS A O 1
ATOM 707 N N . ALA A 1 82 ? -0.726 6.764 -3.743 1.00 92.50 82 ALA A N 1
ATOM 708 C CA . ALA A 1 82 ? -0.558 5.675 -2.785 1.00 92.50 82 ALA A CA 1
ATOM 709 C C . ALA A 1 82 ? -0.234 6.206 -1.382 1.00 92.50 82 ALA A C 1
ATOM 711 O O . ALA A 1 82 ? -0.806 5.731 -0.399 1.00 92.50 82 ALA A O 1
ATOM 712 N N . LYS A 1 83 ? 0.622 7.231 -1.285 1.00 90.00 83 LYS A N 1
ATOM 713 C CA . LYS A 1 83 ? 0.894 7.927 -0.020 1.00 90.00 83 LYS A CA 1
ATOM 714 C C . LYS A 1 83 ? -0.367 8.524 0.584 1.00 90.00 83 LYS A C 1
ATOM 716 O O . LYS A 1 83 ? -0.645 8.278 1.757 1.00 90.00 83 LYS A O 1
ATOM 721 N N . GLN A 1 84 ? -1.137 9.258 -0.219 1.00 91.75 84 GLN A N 1
ATOM 722 C CA . GLN A 1 84 ? -2.370 9.882 0.250 1.00 91.75 84 GLN A CA 1
ATOM 723 C C . GLN A 1 84 ? -3.367 8.832 0.758 1.00 91.75 84 GLN A C 1
ATOM 725 O O . GLN A 1 84 ? -3.911 8.984 1.847 1.00 91.75 84 GLN A O 1
ATOM 730 N N . ILE A 1 85 ? -3.514 7.706 0.047 1.00 93.44 85 ILE A N 1
ATOM 731 C CA . ILE A 1 85 ? -4.340 6.572 0.491 1.00 93.44 85 ILE A CA 1
ATOM 732 C C . ILE A 1 85 ? -3.902 6.070 1.873 1.00 93.44 85 ILE A C 1
ATOM 734 O O . ILE A 1 85 ? -4.757 5.843 2.730 1.00 93.44 85 ILE A O 1
ATOM 738 N N . VAL A 1 86 ? -2.596 5.888 2.103 1.00 90.06 86 VAL A N 1
ATOM 739 C CA . VAL A 1 86 ? -2.076 5.419 3.398 1.00 90.06 86 VAL A CA 1
ATOM 740 C C . VAL A 1 86 ? -2.396 6.410 4.517 1.00 90.06 86 VAL A C 1
ATOM 742 O O . VAL A 1 86 ? -2.891 5.998 5.571 1.00 90.06 86 VAL A O 1
ATOM 745 N N . ILE A 1 87 ? -2.158 7.702 4.280 1.00 87.38 87 ILE A N 1
ATOM 746 C CA . ILE A 1 87 ? -2.422 8.775 5.247 1.00 87.38 87 ILE A CA 1
ATOM 747 C C . ILE A 1 87 ? -3.917 8.833 5.578 1.00 87.38 87 ILE A C 1
ATOM 749 O O . ILE A 1 87 ? -4.291 8.767 6.751 1.00 87.38 87 ILE A O 1
ATOM 753 N N . ASP A 1 88 ? -4.777 8.883 4.561 1.00 90.06 88 ASP A N 1
ATOM 754 C CA . ASP A 1 88 ? -6.225 9.019 4.732 1.00 90.06 88 ASP A CA 1
ATOM 755 C C . ASP A 1 88 ? -6.821 7.820 5.460 1.00 90.06 88 ASP A C 1
ATOM 757 O O . ASP A 1 88 ? -7.575 7.984 6.415 1.00 90.06 88 ASP A O 1
ATOM 761 N N . CYS A 1 89 ? -6.447 6.597 5.073 1.00 89.31 89 CYS A N 1
ATOM 762 C CA . CYS A 1 89 ? -6.954 5.405 5.749 1.00 89.31 89 CYS A CA 1
ATOM 763 C C . CYS A 1 89 ? -6.522 5.371 7.220 1.00 89.31 89 CYS A C 1
ATOM 765 O O . CYS A 1 89 ? -7.304 4.978 8.086 1.00 89.31 89 CYS A O 1
ATOM 767 N N . THR A 1 90 ? -5.299 5.815 7.521 1.00 85.06 90 THR A N 1
ATOM 768 C CA . THR A 1 90 ? -4.811 5.876 8.903 1.00 85.06 90 THR A CA 1
ATOM 769 C C . THR A 1 90 ? -5.555 6.938 9.716 1.00 85.06 90 THR A C 1
ATOM 771 O O . THR A 1 90 ? -5.919 6.674 10.862 1.00 85.06 90 THR A O 1
ATOM 774 N N . LYS A 1 91 ? -5.864 8.103 9.128 1.00 87.44 91 LYS A N 1
ATOM 775 C CA . LYS A 1 91 ? -6.722 9.123 9.760 1.00 87.44 91 LYS A CA 1
ATOM 776 C C . LYS A 1 91 ? -8.125 8.581 10.043 1.00 87.44 91 LYS A C 1
ATOM 778 O O . LYS A 1 91 ? -8.558 8.618 11.191 1.00 87.44 91 LYS A O 1
ATOM 783 N N . LEU A 1 92 ? -8.767 7.957 9.051 1.00 88.31 92 LEU A N 1
ATOM 784 C CA . LEU A 1 92 ? -10.088 7.328 9.203 1.00 88.31 92 LEU A CA 1
ATOM 785 C C . LEU A 1 92 ? -10.108 6.263 10.312 1.00 88.31 92 LEU A C 1
ATOM 787 O O . LEU A 1 92 ? -11.095 6.137 11.039 1.00 88.31 92 LEU A O 1
ATOM 791 N N . GLN A 1 93 ? -9.020 5.499 10.469 1.00 84.25 93 GLN A N 1
ATOM 792 C CA . GLN A 1 93 ? -8.882 4.542 11.568 1.00 84.25 93 GLN A CA 1
ATOM 793 C C . GLN A 1 93 ? -8.818 5.240 12.932 1.00 84.25 93 GLN A C 1
ATOM 795 O O . GLN A 1 93 ? -9.479 4.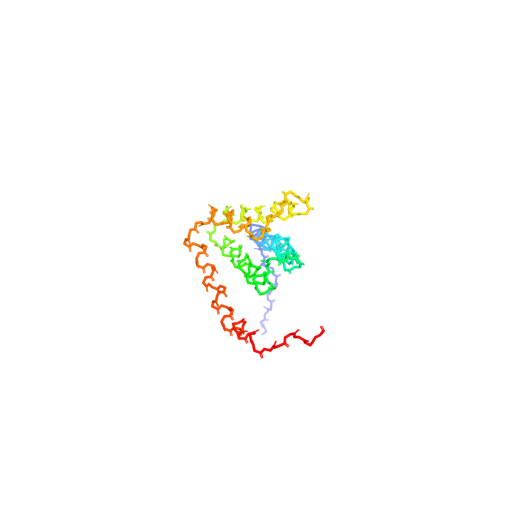791 13.868 1.00 84.25 93 GLN A O 1
ATOM 800 N N . ARG A 1 94 ? -8.023 6.313 13.056 1.00 82.12 94 ARG A N 1
ATOM 801 C CA . ARG A 1 94 ? -7.862 7.076 14.308 1.00 82.12 94 ARG A CA 1
ATOM 802 C C . ARG A 1 94 ? -9.152 7.774 14.727 1.00 82.12 94 ARG A C 1
ATOM 804 O O . ARG A 1 94 ? -9.477 7.792 15.905 1.00 82.12 94 ARG A O 1
ATOM 811 N N . GLU A 1 95 ? -9.901 8.286 13.759 1.00 87.75 95 GLU A N 1
ATOM 812 C CA . GLU A 1 95 ? -11.207 8.918 13.970 1.00 87.75 95 GLU A CA 1
ATOM 813 C C . GLU A 1 95 ? -12.323 7.899 14.261 1.00 87.75 95 GLU A C 1
ATOM 815 O O . GLU A 1 95 ? -13.472 8.271 14.487 1.00 87.75 95 GLU A O 1
ATOM 820 N N . GLY A 1 96 ? -12.014 6.596 14.242 1.00 82.38 96 GLY A N 1
ATOM 821 C CA . GLY A 1 96 ? -12.992 5.543 14.494 1.00 82.38 96 GLY A CA 1
ATOM 822 C C . GLY A 1 96 ? -14.049 5.417 13.396 1.00 82.38 96 GLY A C 1
ATOM 823 O O . GLY A 1 96 ? -15.100 4.829 13.641 1.00 82.38 96 GLY A O 1
ATOM 824 N N . GLN A 1 97 ? -13.790 5.940 12.192 1.00 86.00 97 GLN A N 1
ATOM 825 C CA . GLN A 1 97 ? -14.710 5.850 11.054 1.00 86.00 97 GLN A CA 1
ATOM 826 C C . GLN A 1 97 ? -14.706 4.453 10.413 1.00 86.00 97 GLN A C 1
ATOM 828 O O . GLN A 1 97 ? -15.691 4.033 9.813 1.00 86.00 97 GLN A O 1
ATOM 833 N N . LEU A 1 98 ? -13.630 3.683 10.600 1.00 80.31 98 LEU A N 1
ATOM 834 C CA . LEU A 1 98 ? -13.508 2.296 10.134 1.00 80.31 98 LEU A CA 1
ATOM 835 C C . LEU A 1 98 ? -14.106 1.283 11.132 1.00 80.31 98 LEU A C 1
ATOM 837 O O . LEU A 1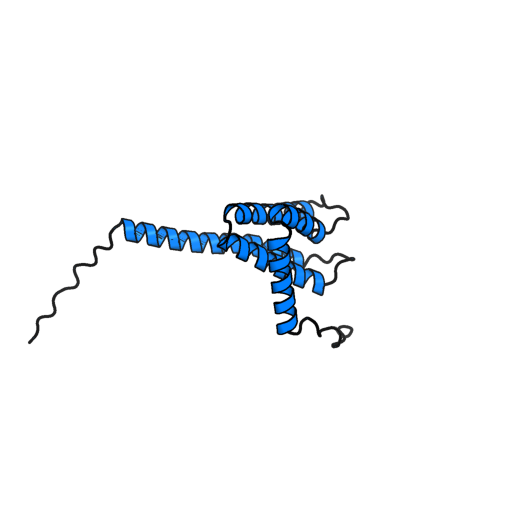 98 ? -13.480 0.272 11.453 1.00 80.31 98 LEU A O 1
ATOM 841 N N . LYS A 1 99 ? -15.311 1.549 11.663 1.00 75.00 99 LYS A N 1
ATOM 842 C CA . LYS A 1 99 ? -15.959 0.703 12.687 1.00 75.00 99 LYS A CA 1
ATOM 843 C C . LYS A 1 99 ? -16.094 -0.746 12.203 1.00 75.00 99 LYS A C 1
ATOM 845 O O . LYS A 1 99 ? -16.919 -1.052 11.352 1.00 75.00 99 LYS A O 1
ATOM 850 N N . GLY A 1 100 ? -15.279 -1.640 12.766 1.00 72.00 100 GLY A N 1
ATOM 851 C CA . GLY A 1 100 ? -15.293 -3.077 12.470 1.00 72.00 100 GLY A CA 1
ATOM 852 C C . GLY A 1 100 ? -14.503 -3.510 11.229 1.00 72.00 100 GLY A C 1
ATOM 853 O O . GLY A 1 100 ? -14.297 -4.711 11.049 1.00 72.00 100 GLY A O 1
ATOM 854 N N . THR A 1 101 ? -14.003 -2.573 10.418 1.00 80.44 101 THR A N 1
ATOM 855 C CA . THR A 1 101 ? -13.200 -2.886 9.230 1.00 80.44 101 THR A CA 1
ATOM 856 C C . THR A 1 101 ? -11.715 -2.730 9.551 1.00 80.44 101 THR A C 1
ATOM 858 O O . THR A 1 101 ? -11.277 -1.624 9.863 1.00 80.44 101 THR A O 1
ATOM 861 N N . PRO A 1 102 ? -10.896 -3.792 9.445 1.00 82.00 102 PRO A N 1
ATOM 862 C CA . PRO A 1 102 ? -9.464 -3.671 9.677 1.00 82.00 102 PRO A CA 1
ATOM 863 C C . PRO A 1 102 ? -8.824 -2.703 8.677 1.00 82.00 102 PRO A C 1
ATOM 865 O O . PRO A 1 102 ? -8.984 -2.872 7.466 1.00 82.00 102 PRO A O 1
ATOM 868 N N . LEU A 1 103 ? -8.022 -1.753 9.168 1.00 83.94 103 LEU A N 1
ATOM 869 C CA . LEU A 1 103 ? -7.268 -0.798 8.344 1.00 83.94 103 LEU A CA 1
ATOM 870 C C . LEU A 1 103 ? -6.498 -1.478 7.196 1.00 83.94 103 LEU A C 1
ATOM 872 O O . LEU A 1 103 ? -6.500 -1.001 6.063 1.00 83.94 103 LEU A O 1
ATOM 876 N N . MET A 1 104 ? -5.903 -2.645 7.460 1.00 86.19 104 MET A N 1
ATOM 877 C CA . MET A 1 104 ? -5.223 -3.443 6.438 1.00 86.19 104 MET A CA 1
ATOM 878 C C . MET A 1 104 ? -6.142 -3.834 5.275 1.00 86.19 104 MET A C 1
ATOM 880 O O . MET A 1 104 ? -5.717 -3.770 4.128 1.00 86.19 104 MET A O 1
ATOM 884 N N . SER A 1 105 ? -7.394 -4.209 5.546 1.00 86.62 105 SER A N 1
ATOM 885 C CA . SER A 1 105 ? -8.362 -4.584 4.508 1.00 86.62 105 SER A CA 1
ATOM 886 C C . SER A 1 105 ? -8.687 -3.400 3.598 1.00 86.62 105 SER A C 1
ATOM 888 O O . SER A 1 105 ? -8.703 -3.542 2.377 1.00 86.62 105 SER A O 1
ATOM 890 N N . VAL A 1 106 ? -8.886 -2.217 4.189 1.00 90.56 106 VAL A N 1
ATOM 891 C CA . VAL A 1 106 ? -9.157 -0.978 3.442 1.00 90.56 106 VAL A CA 1
ATOM 892 C C . VAL A 1 106 ? -7.967 -0.612 2.560 1.00 90.56 106 VAL A C 1
ATOM 894 O O . VAL A 1 106 ? -8.129 -0.346 1.369 1.00 90.56 106 VAL A O 1
ATOM 897 N N . LEU A 1 107 ? -6.760 -0.656 3.131 1.00 91.94 107 LEU A N 1
ATOM 898 C CA . LEU A 1 107 ? -5.525 -0.368 2.408 1.00 91.94 107 LEU A CA 1
ATOM 899 C C . LEU A 1 107 ? -5.299 -1.350 1.259 1.00 91.94 107 LEU A C 1
ATOM 901 O O . LEU A 1 107 ? -4.947 -0.915 0.167 1.00 91.94 107 LEU A O 1
ATOM 905 N N . ARG A 1 108 ? -5.540 -2.652 1.468 1.00 92.06 108 ARG A N 1
ATOM 906 C CA . ARG A 1 108 ? -5.427 -3.655 0.399 1.00 92.06 108 ARG A CA 1
ATOM 907 C C . ARG A 1 108 ? -6.317 -3.301 -0.785 1.00 92.06 108 ARG A C 1
ATOM 909 O O . ARG A 1 108 ? -5.800 -3.222 -1.891 1.00 92.06 108 ARG A O 1
ATOM 916 N N . GLY A 1 109 ? -7.604 -3.042 -0.547 1.00 93.56 109 GLY A N 1
ATOM 917 C CA . GLY A 1 109 ? -8.555 -2.725 -1.614 1.00 93.56 109 GLY A CA 1
ATOM 918 C C . GLY A 1 109 ? -8.197 -1.444 -2.371 1.00 93.56 109 GLY A C 1
ATOM 919 O O . GLY A 1 109 ? -8.133 -1.450 -3.598 1.00 93.56 109 GLY A O 1
ATOM 920 N N . ARG A 1 110 ? -7.895 -0.356 -1.649 1.00 94.50 110 ARG A N 1
ATOM 921 C CA . ARG A 1 110 ? -7.577 0.938 -2.278 1.00 94.50 110 ARG A CA 1
ATOM 922 C C . ARG A 1 110 ? -6.259 0.917 -3.048 1.00 94.50 110 ARG A C 1
ATOM 924 O O . ARG A 1 110 ? -6.192 1.449 -4.150 1.00 94.50 110 ARG A O 1
ATOM 931 N N . LEU A 1 111 ? -5.223 0.291 -2.492 1.00 95.38 111 LEU A N 1
ATOM 932 C CA . LEU A 1 111 ? -3.933 0.182 -3.172 1.00 95.38 111 LEU A CA 1
ATOM 933 C C . LEU A 1 111 ? -4.017 -0.758 -4.371 1.00 95.38 111 LEU A C 1
ATOM 935 O O . LEU A 1 111 ? -3.462 -0.437 -5.413 1.00 95.38 111 LEU A O 1
ATOM 939 N N . PHE A 1 112 ? -4.754 -1.866 -4.258 1.00 95.81 112 PHE A N 1
ATOM 940 C CA . PHE A 1 112 ? -5.009 -2.757 -5.387 1.00 95.81 112 PHE A CA 1
ATOM 941 C C . PHE A 1 112 ? -5.705 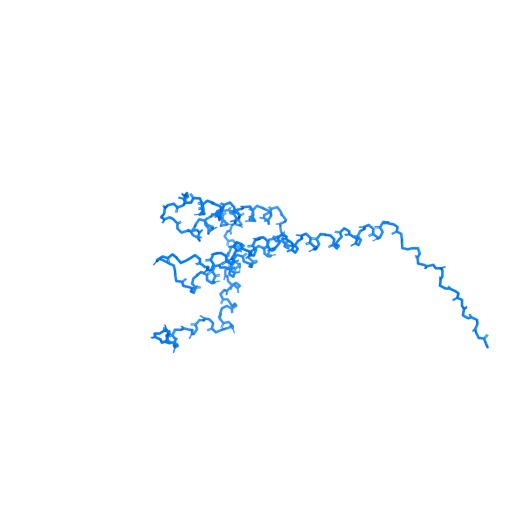-2.031 -6.543 1.00 95.81 112 PHE A C 1
ATOM 943 O O . PHE A 1 112 ? -5.243 -2.119 -7.677 1.00 95.81 112 PHE A O 1
ATOM 950 N N . GLY A 1 113 ? -6.752 -1.251 -6.253 1.00 96.00 113 GLY A N 1
ATOM 951 C CA . GLY A 1 113 ? -7.443 -0.446 -7.264 1.00 96.00 113 GLY A CA 1
ATOM 952 C C . GLY A 1 113 ? -6.560 0.628 -7.911 1.00 96.00 113 GLY A C 1
ATOM 953 O O . GLY A 1 113 ? -6.769 0.964 -9.071 1.00 96.00 113 GLY A O 1
ATOM 954 N N . LEU A 1 114 ? -5.559 1.143 -7.189 1.00 96.00 114 LEU A N 1
ATOM 955 C CA . LEU A 1 114 ? -4.615 2.129 -7.719 1.00 96.00 114 LEU A CA 1
ATOM 956 C C . LEU A 1 114 ? -3.551 1.506 -8.632 1.00 96.00 114 LEU A C 1
ATOM 958 O O . LEU A 1 114 ? -3.240 2.073 -9.678 1.00 96.00 114 LEU A O 1
ATOM 962 N N . VAL A 1 115 ? -2.934 0.398 -8.207 1.00 94.12 115 VAL A N 1
ATOM 963 C CA . VAL A 1 115 ? -1.747 -0.145 -8.890 1.00 94.12 115 VAL A CA 1
ATOM 964 C C . VAL A 1 115 ? -2.059 -1.278 -9.858 1.00 94.12 115 VAL A C 1
ATOM 966 O O . VAL A 1 115 ? -1.251 -1.539 -10.736 1.00 94.12 115 VAL A O 1
ATOM 969 N N . GLY A 1 116 ? -3.215 -1.928 -9.725 1.00 94.31 116 GLY A N 1
ATOM 970 C CA . GLY A 1 116 ? -3.588 -3.080 -10.536 1.00 94.31 116 GLY A CA 1
ATOM 971 C C . GLY A 1 116 ? -2.909 -4.387 -10.112 1.00 94.31 116 GLY A C 1
ATOM 972 O O . GLY A 1 116 ? -2.029 -4.435 -9.251 1.00 94.31 116 GLY A O 1
ATOM 973 N N . GLN A 1 117 ? -3.350 -5.490 -10.722 1.00 94.88 117 GLN A N 1
ATOM 974 C CA . GLN A 1 117 ? -2.948 -6.847 -10.338 1.00 94.88 117 GLN A CA 1
ATOM 975 C C . GLN A 1 117 ? -1.446 -7.107 -10.512 1.00 94.88 117 GLN A C 1
ATOM 977 O O . GLN A 1 117 ? -0.853 -7.790 -9.672 1.00 94.88 117 GLN A O 1
ATOM 982 N N . ALA A 1 118 ? -0.842 -6.622 -11.600 1.00 91.88 118 ALA A N 1
ATOM 983 C CA . ALA A 1 118 ? 0.527 -6.971 -11.970 1.00 91.88 118 ALA A CA 1
ATOM 984 C C . ALA A 1 118 ? 1.538 -6.424 -10.949 1.00 91.88 118 ALA A C 1
ATOM 986 O O . ALA A 1 118 ? 2.266 -7.199 -10.321 1.00 91.88 118 ALA A O 1
ATOM 987 N N . GLU A 1 119 ? 1.513 -5.115 -10.703 1.00 90.50 119 GLU A N 1
ATOM 988 C CA . GLU A 1 119 ? 2.374 -4.429 -9.738 1.00 90.50 119 GLU A CA 1
ATOM 989 C C . GLU A 1 119 ? 2.117 -4.904 -8.304 1.00 90.50 119 GLU A C 1
ATOM 991 O O . GLU A 1 119 ? 3.058 -5.121 -7.531 1.00 90.50 119 GLU A O 1
ATOM 996 N N . TYR A 1 120 ? 0.848 -5.133 -7.953 1.00 93.12 120 TYR A N 1
ATOM 997 C CA . TYR A 1 120 ? 0.483 -5.639 -6.632 1.00 93.12 120 TYR A CA 1
ATOM 998 C C . TYR A 1 120 ? 1.076 -7.032 -6.384 1.00 93.12 120 TYR A C 1
ATOM 1000 O O . TYR A 1 120 ? 1.718 -7.272 -5.357 1.00 93.12 120 TYR A O 1
ATOM 1008 N N . SER A 1 121 ? 0.921 -7.938 -7.355 1.00 93.06 121 SER A N 1
ATOM 1009 C CA . SER A 1 121 ? 1.451 -9.304 -7.277 1.00 93.06 121 SER A CA 1
ATOM 1010 C C . SER A 1 121 ? 2.975 -9.322 -7.236 1.00 93.06 121 SER A C 1
ATOM 1012 O O . SER A 1 121 ? 3.554 -10.126 -6.506 1.00 93.06 121 SER A O 1
ATOM 1014 N N . LEU A 1 122 ? 3.636 -8.439 -7.993 1.00 91.25 122 LEU A N 1
ATOM 1015 C CA . LEU A 1 122 ? 5.092 -8.297 -7.976 1.00 91.25 122 LEU A CA 1
ATOM 1016 C C . LEU A 1 122 ? 5.592 -7.933 -6.573 1.00 91.25 122 LEU A C 1
ATOM 1018 O O . LEU A 1 122 ? 6.462 -8.612 -6.023 1.00 91.25 122 LEU A O 1
ATOM 1022 N N . CYS A 1 123 ? 5.007 -6.900 -5.964 1.00 90.88 123 CYS A N 1
ATOM 1023 C CA . CYS A 1 123 ? 5.389 -6.464 -4.621 1.00 90.88 123 CYS A CA 1
ATOM 1024 C C . CYS A 1 123 ? 5.116 -7.552 -3.575 1.00 90.88 123 CYS A C 1
ATOM 1026 O O . CYS A 1 123 ? 5.933 -7.771 -2.680 1.00 90.88 123 CYS A O 1
ATOM 1028 N N . GLN A 1 124 ? 4.003 -8.278 -3.707 1.00 91.25 124 GLN A N 1
ATOM 1029 C CA . GLN A 1 124 ? 3.667 -9.367 -2.795 1.00 91.25 124 GLN A CA 1
ATOM 1030 C C . GLN A 1 124 ? 4.641 -10.547 -2.904 1.00 91.25 124 GLN A C 1
ATOM 1032 O O . GLN A 1 124 ? 5.121 -11.026 -1.876 1.00 91.25 124 GLN A O 1
ATOM 1037 N N . LYS A 1 125 ? 5.021 -10.945 -4.127 1.00 90.75 125 LYS A N 1
ATOM 1038 C CA . LYS A 1 125 ? 6.051 -11.972 -4.363 1.00 90.75 125 LYS A CA 1
ATOM 1039 C C . LYS A 1 125 ? 7.399 -11.579 -3.759 1.00 90.75 125 LYS A C 1
ATOM 1041 O O . LYS A 1 125 ? 8.041 -12.413 -3.128 1.00 90.75 125 LYS A O 1
ATOM 1046 N N . ASN A 1 126 ? 7.808 -10.317 -3.898 1.00 86.69 126 ASN A N 1
ATOM 1047 C CA . ASN A 1 126 ? 9.065 -9.830 -3.322 1.00 86.69 126 ASN A CA 1
ATOM 1048 C C . ASN A 1 126 ? 9.066 -9.901 -1.791 1.00 86.69 126 ASN A C 1
ATOM 1050 O O . ASN A 1 126 ? 10.055 -10.331 -1.197 1.00 86.69 126 ASN A O 1
ATOM 1054 N N . VAL A 1 127 ? 7.950 -9.547 -1.147 1.00 88.25 127 VAL A N 1
ATOM 1055 C CA . VAL A 1 127 ? 7.813 -9.720 0.305 1.00 88.25 127 VAL A CA 1
ATOM 1056 C C . VAL A 1 127 ? 7.830 -11.188 0.697 1.00 88.25 127 VAL A C 1
ATOM 1058 O O . VAL A 1 127 ? 8.499 -11.538 1.663 1.00 88.25 127 VAL A O 1
ATOM 1061 N N . ASP A 1 128 ? 7.142 -12.057 -0.041 1.00 87.00 128 ASP A N 1
ATOM 1062 C CA . ASP A 1 128 ? 7.154 -13.489 0.251 1.00 87.00 128 ASP A CA 1
ATOM 1063 C C . ASP A 1 128 ? 8.569 -14.065 0.168 1.00 87.00 128 ASP A C 1
ATOM 1065 O O . ASP A 1 128 ? 8.983 -14.766 1.089 1.00 87.00 128 ASP A O 1
ATOM 1069 N N . LEU A 1 129 ? 9.333 -13.721 -0.875 1.00 84.56 129 LEU A N 1
ATOM 1070 C CA . LEU A 1 129 ? 10.737 -14.113 -1.026 1.00 84.56 129 LEU A CA 1
ATOM 1071 C C . LEU A 1 129 ? 11.607 -13.595 0.122 1.00 84.56 129 LEU A C 1
ATOM 1073 O O . LEU A 1 129 ? 12.374 -14.372 0.690 1.00 84.56 129 LEU A O 1
ATOM 1077 N N . PHE A 1 130 ? 11.445 -12.325 0.507 1.00 82.38 130 PHE A N 1
ATOM 1078 C CA . PHE A 1 130 ? 12.146 -11.738 1.651 1.00 82.38 130 PHE A CA 1
ATOM 1079 C C . PHE A 1 130 ? 11.840 -12.491 2.954 1.00 82.38 130 PHE A C 1
ATOM 1081 O O . PHE A 1 130 ? 12.746 -12.830 3.715 1.00 82.38 130 PHE A O 1
ATOM 1088 N N . MET A 1 131 ? 10.566 -12.807 3.196 1.00 82.38 131 MET A N 1
ATOM 1089 C CA . MET A 1 131 ? 10.139 -13.558 4.377 1.00 82.38 131 MET A CA 1
ATOM 1090 C C . MET A 1 131 ? 10.702 -14.987 4.375 1.00 82.38 131 MET A C 1
ATOM 1092 O O . MET A 1 131 ? 11.077 -15.485 5.437 1.00 82.38 131 MET A O 1
ATOM 1096 N N . LYS A 1 132 ? 10.809 -15.637 3.201 1.00 81.38 132 LYS A N 1
ATOM 1097 C CA . LYS A 1 132 ? 11.446 -16.962 3.081 1.00 81.38 132 LYS A CA 1
ATOM 1098 C C . LYS A 1 132 ? 12.936 -16.892 3.413 1.00 81.38 132 LYS A C 1
ATOM 1100 O O . LYS A 1 132 ? 13.406 -17.693 4.212 1.00 81.38 132 LYS A O 1
ATOM 1105 N N . SER A 1 133 ? 13.663 -15.943 2.819 1.00 78.62 133 SER A N 1
ATOM 1106 C CA . SER A 1 133 ? 15.123 -15.852 2.953 1.00 78.62 133 SER A CA 1
ATOM 1107 C C . SER A 1 133 ? 15.583 -15.469 4.359 1.00 78.62 133 SER A C 1
ATOM 1109 O O . SER A 1 133 ? 16.678 -15.844 4.759 1.00 78.62 133 SER A O 1
ATOM 1111 N N . HIS A 1 134 ? 14.737 -14.781 5.128 1.00 73.50 134 HIS A N 1
ATOM 1112 C CA . HIS A 1 134 ? 15.034 -14.357 6.499 1.00 73.50 134 HIS A CA 1
ATOM 1113 C C . HIS A 1 134 ? 14.385 -15.255 7.566 1.00 73.50 134 HIS A C 1
ATOM 1115 O O . HIS A 1 134 ? 14.277 -14.854 8.721 1.00 73.50 134 HIS A O 1
ATOM 1121 N N . GLY A 1 135 ? 13.911 -16.453 7.200 1.00 66.06 135 GLY A N 1
ATOM 1122 C CA . GLY A 1 135 ? 13.418 -17.445 8.163 1.00 66.06 135 GLY A CA 1
ATOM 1123 C C . GLY A 1 135 ? 12.078 -17.112 8.833 1.00 66.06 135 GLY A C 1
ATOM 1124 O O . GLY A 1 135 ? 11.633 -17.858 9.702 1.00 66.06 135 GLY A O 1
ATOM 1125 N N . TYR A 1 136 ? 11.369 -16.062 8.403 1.00 65.88 136 TYR A N 1
ATOM 1126 C CA . TYR A 1 136 ? 10.052 -15.702 8.954 1.00 65.88 136 TYR A CA 1
ATOM 1127 C C . TYR A 1 136 ? 8.954 -16.730 8.648 1.00 65.88 136 TYR A C 1
ATOM 1129 O O . TYR A 1 136 ? 7.860 -16.649 9.207 1.00 65.88 136 TYR A O 1
ATOM 1137 N N . ASN A 1 137 ? 9.224 -17.689 7.761 1.00 58.34 137 ASN A N 1
ATOM 1138 C CA . ASN A 1 137 ? 8.326 -18.811 7.510 1.00 58.34 137 ASN A CA 1
ATOM 1139 C C . ASN A 1 137 ? 8.476 -19.970 8.497 1.00 58.34 137 ASN A C 1
ATOM 1141 O O . ASN A 1 137 ? 7.576 -20.796 8.546 1.00 58.34 137 ASN A O 1
ATOM 1145 N N . ASN A 1 138 ? 9.555 -19.997 9.287 1.00 49.25 138 ASN A N 1
ATOM 1146 C CA . ASN A 1 138 ? 9.856 -21.072 10.237 1.00 49.25 138 ASN A CA 1
ATOM 1147 C C . ASN A 1 138 ? 9.634 -20.666 11.707 1.00 49.25 138 ASN A C 1
ATOM 1149 O O . ASN A 1 138 ? 9.962 -21.435 12.604 1.00 49.25 138 ASN A O 1
ATOM 1153 N N . MET A 1 139 ? 9.038 -19.499 11.984 1.00 46.31 139 MET A N 1
ATOM 1154 C CA . MET A 1 139 ? 8.632 -19.101 13.347 1.00 46.31 139 MET A CA 1
ATOM 1155 C C . MET A 1 139 ? 7.337 -19.787 13.825 1.00 46.31 139 MET A C 1
ATOM 1157 O O . MET A 1 139 ? 6.630 -19.247 14.665 1.00 46.31 139 MET A O 1
ATOM 1161 N N . ASP A 1 140 ? 7.048 -20.986 13.317 1.00 44.47 140 ASP A N 1
ATOM 1162 C CA . ASP A 1 140 ? 6.000 -21.878 13.828 1.00 44.47 140 ASP A CA 1
ATOM 1163 C C . ASP A 1 140 ? 6.591 -22.976 14.754 1.00 44.47 140 ASP A C 1
ATOM 1165 O O . ASP A 1 140 ? 5.894 -23.909 15.136 1.00 44.47 140 ASP A O 1
ATOM 1169 N N . LEU A 1 141 ? 7.875 -22.874 15.147 1.00 39.38 141 LEU A N 1
ATOM 1170 C CA . LEU A 1 141 ? 8.573 -23.872 15.985 1.00 39.38 141 LEU A CA 1
ATOM 1171 C C . LEU A 1 141 ? 9.264 -23.323 17.244 1.00 39.38 141 LEU A C 1
ATOM 1173 O O . LEU A 1 141 ? 9.875 -24.088 17.986 1.00 39.38 141 LEU A O 1
ATOM 1177 N N . LEU A 1 142 ? 9.149 -22.026 17.529 1.00 38.38 142 LEU A N 1
ATOM 1178 C CA . LEU A 1 142 ? 9.564 -21.467 18.817 1.00 38.38 142 LEU A CA 1
ATOM 1179 C C . LEU A 1 142 ? 8.355 -20.833 19.491 1.00 38.38 142 LEU A C 1
ATOM 1181 O O . LEU A 1 142 ? 8.051 -19.654 19.341 1.00 38.38 142 LEU A O 1
ATOM 1185 N N . ASP A 1 143 ? 7.653 -21.723 20.177 1.00 40.19 143 ASP A N 1
ATOM 1186 C CA . ASP A 1 143 ? 6.743 -21.509 21.288 1.00 40.19 143 ASP A CA 1
ATOM 1187 C C . ASP A 1 143 ? 6.914 -20.138 21.982 1.00 40.19 143 ASP A C 1
ATOM 1189 O O . ASP A 1 143 ? 7.802 -19.931 22.808 1.00 40.19 143 ASP A O 1
ATOM 1193 N N . LEU A 1 144 ? 6.039 -19.186 21.642 1.00 44.09 144 LEU A N 1
ATOM 1194 C CA . LEU A 1 144 ? 5.905 -17.893 22.327 1.00 44.09 144 LEU A CA 1
ATOM 1195 C C . LEU A 1 144 ? 4.954 -17.980 23.540 1.00 44.09 144 LEU A C 1
ATOM 1197 O O . LEU A 1 144 ? 4.485 -16.951 24.021 1.00 44.09 144 LEU A O 1
ATOM 1201 N N . SER A 1 145 ? 4.676 -19.182 24.067 1.00 34.69 145 SER A N 1
ATOM 1202 C CA . SER A 1 145 ? 3.927 -19.362 25.326 1.00 34.69 145 SER A CA 1
ATOM 1203 C C . SER A 1 145 ? 4.746 -19.070 26.594 1.00 34.69 145 SER A C 1
ATOM 1205 O O . SER A 1 145 ? 4.254 -19.256 27.706 1.00 34.69 145 SER A O 1
ATOM 1207 N N . LYS A 1 146 ? 5.983 -18.577 26.458 1.00 38.03 146 LYS A N 1
ATOM 1208 C CA . LYS A 1 146 ? 6.839 -18.188 27.585 1.00 38.03 146 LYS A CA 1
ATOM 1209 C C . LYS A 1 146 ? 7.363 -16.763 27.426 1.00 38.03 146 LYS A C 1
ATOM 1211 O O . LYS A 1 146 ? 8.521 -16.580 27.072 1.00 38.03 146 LYS A O 1
ATOM 1216 N N . CYS A 1 147 ? 6.498 -15.786 27.687 1.00 34.75 147 CYS A N 1
ATOM 1217 C CA . CYS A 1 147 ? 6.838 -14.455 28.202 1.00 34.75 147 CYS A CA 1
ATOM 1218 C C . CYS A 1 147 ? 5.607 -13.868 28.895 1.00 34.75 147 CYS A C 1
ATOM 1220 O O . CYS A 1 147 ? 4.572 -13.713 28.207 1.00 34.75 147 CYS A O 1
#

Secondary structure (DSSP, 8-state):
-------------HHHHHHHHHHHHHHHHHHHHHHHHHHHHHHHHH---TTS-HHHHHHHHHHHHHHHHHHHHH-HHHHHHHHHHHHHHHHHHHTT-STTS-HHHHHHHHHHHHHHHHHHHHHHHHHHHHHHHTTTTSTTSS-----

=== Feature glossary ===
The record interleaves many kinds of information about one protein. Here is each kind framed as the question it answers.

Q: What known structures does this most resemble?
A: Structural nearest neighbors (via Foldseek easy-search vs the PDB). Reported per hit: target PDB id, E-value, and alignment TM-score. A TM-score above ~0.5 is the conventional threshold for 'same fold'.

Q: Where is each backbone atom in 3D?
A: The mmCIF table is the protein's shape written out atom by atom. For each backbone N, Cα, C, and carbonyl O, it records an (x, y, z) coordinate triple in Å plus the residue type, chain letter, and residue number.

Q: What are the backbone torsion angles?
A: The φ/ψ torsion pair specifies the backbone conformation at each residue. φ rotates about the N–Cα bond, ψ about the Cα–C bond. Steric clashes forbid most of the (φ, ψ) plane — the allowed regions (α-helix basin, β-sheet basin, left-handed helix) are the Ramachandran-allowed regions.

Q: Which residues are buried vs exposed?
A: Solvent-accessible surface area (SASA) is the area in Å² traced out by the centre of a 1.4 Å probe sphere (a water mole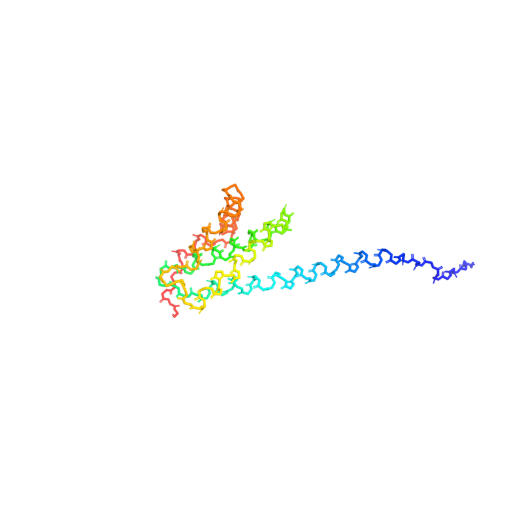cule) rolled over the protein's van der Waals surface (Shrake–Rupley / Lee–Richards construction). Buried residues have near-zero SASA; fully exposed residues can exceed 200 Å². The total SASA scales roughly with the number of surface residues.

Q: How confident is the AlphaFold model at each residue?
A: pLDDT is the predicted lDDT-Cα score: AlphaFold's confidence that the local environment of each residue (all inter-atomic distances within 15 Å) is correctly placed. It is a per-residue number between 0 and 100, with higher meaning more reliable.

Q: What does the local fold look like, residue by residue?
A: 3Di is Foldseek's structural alphabet. Each residue is assigned one of twenty discrete states based on how its Cα sits relative to its spatial (not sequential) neighbors. Aligning 3Di strings finds structural homologs roughly as well as full 3D superposition, but orders of magnitude faster.

Q: How big and how compact is the whole molecule?
A: Radius of gyration (Rg) is the root-mean-square distance of Cα atoms from their centroid — a single number for overall size and compactness. A globular domain of N residues has Rg ≈ 2.2·N^0.38 Å; an extended or disordered chain has a much larger Rg. The Cα contact count is the number of residue pairs whose Cα atoms are within 8 Å and are more than four positions apart in sequence — a standard proxy for tertiary packing density. The bounding box is the smallest axis-aligned box enclosing all Cα atoms.

Q: Which residues are in helices, strands, or loops?
A: DSSP 8-state secondary structure assigns each residue one of H (α-helix), G (3₁₀-helix), I (π-helix), E (extended β-strand), B (isolated β-bridge), T (hydrogen-bonded turn), S (bend), or '-' (coil). The assignment is computed from backbone hydrogen-bond geometry via the Kabsch–Sander algorithm.

Q: How mobile is each atom in the crystal?
A: Crystallographic B-factors measure how much each atom's electron density is smeared out, in Å². They rise in mobile loops and surface residues and fall in the buried interior. In AlphaFold models this column is repurposed to hold pLDDT instead.

Q: What if only a Cα trace is available?
A: P-SEA three-state annotation labels each residue as helix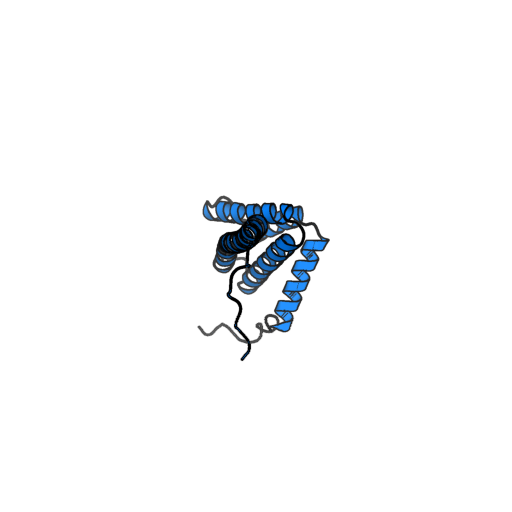, strand, or coil based purely on the geometry of the Cα trace. It serves as a fallback when the full backbone (and thus DSSP) is unavailable.

Q: What family and function is it annotated with?
A: Database cross-references. InterPro integrates a dozen domain/family signature databases into unified entries with residue-range hits. GO terms attach function/process/location labels with evidence codes. CATH codes position the fold in a four-level structural taxonomy. Organism is the NCBI-taxonomy species name.

Q: Are the domains correctly placed relative to each other?
A: Predicted Aligned Error (PAE) is an AlphaFold confidence matrix: entry (i, j) is the expected error in the position of residue j, in ångströms, when the prediction is superimposed on the true structure at residue i. Low PAE within a block of residues means that block is internally rigid and well-predicted; high PAE between two blocks means their relative placement is uncertain even if each block individually is confident.

Q: What do the diagnostic plots show?
A: Three diagnostic plots accompany the record. The Cα contact map visualizes the tertiary structure as a 2D adjacency matrix (8 Å cutoff, sequence-local contacts suppressed). The Ramachandran plot shows the distribution of backbone (φ, ψ) torsions, with points in the α and β basins reflecting secondary structure content. The PAE plot shows AlphaFold's inter-residue confidence as a color matrix.

Q: What is the amino-acid chain?
A: Primary structure: the covalent order of the twenty standard amino acids along the backbone. Two proteins with the same sequence will (almost always) fold to the same structure; two with 30% identity often share a fold but not the details.

Q: What do the rendered images show?
A: The six renders are orthographic views along the three Cartesian axes in both directions. Representation (cartoon, sticks, or surface) and color scheme (sequence-rainbow or by-chain) vary across proteins so the training set covers all the common visualization conventions.